Protein AF-A0A661MWN2-F1 (afdb_monomer_lite)

pLDDT: mean 90.28, std 10.92, range [36.12, 98.25]

Structure (mmCIF, N/CA/C/O backbone):
data_AF-A0A661MWN2-F1
#
_entry.id   AF-A0A661MWN2-F1
#
loop_
_atom_site.group_PDB
_atom_site.id
_atom_site.type_symbol
_atom_site.label_atom_id
_atom_site.label_alt_id
_atom_site.label_comp_id
_atom_site.label_asym_id
_atom_site.label_entity_id
_atom_site.label_seq_id
_atom_site.pdbx_PDB_ins_code
_atom_site.Cartn_x
_atom_site.Cartn_y
_atom_site.Cartn_z
_atom_site.occupancy
_atom_site.B_iso_or_equiv
_atom_site.auth_seq_id
_atom_site.auth_comp_id
_atom_site.auth_asym_id
_atom_site.auth_atom_id
_atom_site.pdbx_PDB_model_num
ATOM 1 N N . ASN A 1 1 ? -2.283 1.120 27.530 1.00 36.12 1 ASN A N 1
ATOM 2 C CA . ASN A 1 1 ? -3.449 1.196 26.627 1.00 36.12 1 ASN A CA 1
ATOM 3 C C . ASN A 1 1 ? -3.008 1.005 25.195 1.00 36.12 1 ASN A C 1
ATOM 5 O O . ASN A 1 1 ? -2.382 1.902 24.646 1.00 36.12 1 ASN A O 1
ATOM 9 N N . ALA A 1 2 ? -3.288 -0.163 24.619 1.00 44.78 2 ALA A N 1
ATOM 10 C CA . ALA A 1 2 ? -3.271 -0.328 23.173 1.00 44.78 2 ALA A CA 1
ATOM 11 C C . ALA A 1 2 ? -4.611 0.215 22.663 1.00 44.78 2 ALA A C 1
ATOM 13 O O . ALA A 1 2 ? -5.656 -0.318 23.023 1.00 44.78 2 ALA A O 1
ATOM 14 N N . SER A 1 3 ? -4.595 1.328 21.934 1.00 56.00 3 SER A N 1
ATOM 15 C CA . SER A 1 3 ? -5.771 1.769 21.194 1.00 56.00 3 SER A CA 1
ATOM 16 C C . SER A 1 3 ? -5.938 0.831 19.996 1.00 56.00 3 SER A C 1
ATOM 18 O O . SER A 1 3 ? -4.971 0.563 19.282 1.00 56.00 3 SER A O 1
ATOM 20 N N . HIS A 1 4 ? -7.142 0.293 19.781 1.00 64.69 4 HIS A N 1
ATOM 21 C CA . HIS A 1 4 ? -7.504 -0.449 18.566 1.00 64.69 4 HIS A CA 1
ATOM 22 C C . HIS A 1 4 ? -7.631 0.528 17.382 1.00 64.69 4 HIS A C 1
ATOM 24 O O . HIS A 1 4 ? -8.696 0.714 16.803 1.00 64.69 4 HIS A O 1
ATOM 30 N N . GLU A 1 5 ? -6.551 1.236 17.068 1.00 77.44 5 GLU A N 1
ATOM 31 C CA . GLU A 1 5 ? -6.506 2.247 16.019 1.00 77.44 5 GLU A CA 1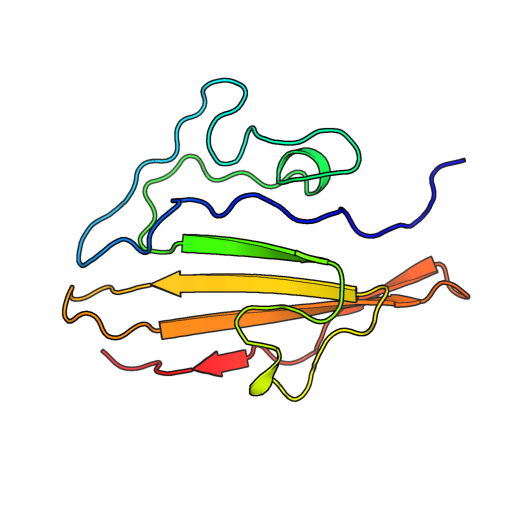
ATOM 32 C C . GLU A 1 5 ? -5.888 1.675 14.747 1.00 77.44 5 GLU A C 1
ATOM 34 O O . GLU A 1 5 ? -4.902 0.940 14.775 1.00 77.44 5 GLU A O 1
ATOM 39 N N . VAL A 1 6 ? -6.461 2.049 13.604 1.00 89.56 6 VAL A N 1
ATOM 40 C CA . VAL A 1 6 ? -5.850 1.779 12.303 1.00 89.56 6 VAL A CA 1
ATOM 41 C C . VAL A 1 6 ? -4.538 2.557 12.181 1.00 89.56 6 VAL A C 1
ATOM 43 O O . VAL A 1 6 ? -4.469 3.735 12.563 1.00 89.56 6 VAL A O 1
ATOM 46 N N . CYS A 1 7 ? -3.523 1.907 11.606 1.00 93.00 7 CYS A N 1
ATOM 47 C CA . CYS A 1 7 ? -2.249 2.539 11.282 1.00 93.00 7 CYS A CA 1
ATOM 48 C C . CYS A 1 7 ? -2.467 3.810 10.463 1.00 93.00 7 CYS A C 1
ATOM 50 O O . CYS A 1 7 ? -3.372 3.869 9.622 1.00 93.00 7 CYS A O 1
ATOM 52 N N . ASP A 1 8 ? -1.618 4.809 10.674 1.00 93.94 8 ASP A N 1
ATOM 53 C CA . ASP A 1 8 ? -1.538 5.967 9.792 1.00 93.94 8 ASP A CA 1
ATOM 54 C C . ASP A 1 8 ? -0.895 5.589 8.445 1.00 93.94 8 ASP A C 1
ATOM 56 O O . ASP A 1 8 ? -0.353 4.497 8.261 1.00 93.94 8 ASP A O 1
ATOM 60 N N . ALA A 1 9 ? -0.999 6.496 7.470 1.00 94.69 9 ALA A N 1
ATOM 61 C CA . ALA A 1 9 ? -0.657 6.229 6.075 1.00 94.69 9 ALA A CA 1
ATOM 62 C C . ALA A 1 9 ? 0.779 5.706 5.872 1.00 94.69 9 ALA A C 1
ATOM 64 O O . ALA A 1 9 ? 1.713 6.077 6.587 1.00 94.69 9 ALA A O 1
ATOM 65 N N . ALA A 1 10 ? 0.957 4.892 4.829 1.00 97.00 10 ALA A N 1
ATOM 66 C CA . ALA A 1 10 ? 2.253 4.376 4.412 1.00 97.00 10 ALA A CA 1
ATOM 67 C C . ALA A 1 10 ? 2.740 5.035 3.122 1.00 97.00 10 ALA A C 1
ATOM 69 O O . ALA A 1 10 ? 1.958 5.358 2.223 1.00 97.00 10 ALA A O 1
ATOM 70 N N . LYS A 1 11 ? 4.061 5.221 3.018 1.00 96.81 11 LYS A N 1
ATOM 71 C CA . LYS A 1 11 ? 4.682 5.693 1.777 1.00 96.81 11 LYS A CA 1
ATOM 72 C C . LYS A 1 11 ? 4.491 4.625 0.693 1.00 96.81 11 LYS A C 1
ATOM 74 O O . LYS A 1 11 ? 4.776 3.467 0.966 1.00 96.81 11 LYS A O 1
ATOM 79 N N . PRO A 1 12 ? 4.039 4.974 -0.517 1.00 97.62 12 PRO A N 1
ATOM 80 C CA . PRO A 1 12 ? 3.840 4.004 -1.590 1.00 97.62 12 PRO A CA 1
ATOM 81 C C . PRO A 1 12 ? 5.096 3.199 -1.938 1.00 97.62 12 PRO A C 1
ATOM 83 O O . PRO A 1 12 ? 6.182 3.774 -2.004 1.00 97.62 12 PRO A O 1
ATOM 86 N N . VAL A 1 13 ? 4.944 1.901 -2.218 1.00 98.12 13 VAL A N 1
ATOM 87 C CA . VAL A 1 13 ? 6.062 1.013 -2.581 1.00 98.12 13 VAL A CA 1
ATOM 88 C C . VAL A 1 13 ? 5.736 0.189 -3.825 1.00 98.12 13 VAL A C 1
ATOM 90 O O . VAL A 1 13 ? 4.806 -0.615 -3.781 1.00 98.12 13 VAL A O 1
ATOM 93 N N . PRO A 1 14 ? 6.520 0.323 -4.908 1.00 98.00 14 PRO A N 1
ATOM 94 C CA . PRO A 1 14 ? 7.462 1.416 -5.172 1.00 98.00 14 PRO A CA 1
ATOM 95 C C . PRO A 1 14 ? 6.790 2.798 -5.231 1.00 98.00 14 PRO A C 1
ATOM 97 O O . PRO A 1 14 ? 5.573 2.935 -5.349 1.00 98.00 14 PRO A O 1
ATOM 100 N N . ASN A 1 15 ? 7.596 3.863 -5.225 1.00 96.88 15 ASN A N 1
ATOM 101 C CA . ASN A 1 15 ? 7.084 5.236 -5.335 1.00 96.88 15 ASN A CA 1
ATOM 102 C C . ASN A 1 15 ? 6.297 5.497 -6.638 1.00 96.88 15 ASN A C 1
ATOM 104 O O . ASN A 1 15 ? 5.393 6.335 -6.649 1.00 96.88 15 ASN A O 1
ATOM 108 N N . LYS A 1 16 ? 6.617 4.782 -7.723 1.00 96.69 16 LYS A N 1
ATOM 109 C CA . LYS A 1 16 ? 5.946 4.850 -9.031 1.00 96.69 16 LYS A CA 1
ATOM 110 C C . LYS A 1 16 ? 5.456 3.461 -9.423 1.00 96.69 16 LYS A C 1
ATOM 112 O O . LYS A 1 16 ? 6.093 2.488 -9.053 1.00 96.69 16 LYS A O 1
ATOM 117 N N . VAL A 1 17 ? 4.358 3.385 -10.172 1.00 97.19 17 VAL A N 1
ATOM 118 C CA . VAL A 1 17 ? 3.871 2.118 -10.741 1.00 97.19 17 VAL A CA 1
ATOM 119 C C . VAL A 1 17 ? 4.945 1.557 -11.687 1.00 97.19 17 VAL A C 1
ATOM 121 O O . VAL A 1 17 ? 5.391 2.311 -12.559 1.00 97.19 17 VAL A O 1
ATOM 124 N N . PRO A 1 18 ? 5.412 0.309 -11.491 1.00 96.81 18 PRO A N 1
ATOM 125 C CA . PRO A 1 18 ? 6.277 -0.369 -12.454 1.00 96.81 18 PRO A CA 1
ATOM 126 C C . PRO A 1 18 ? 5.565 -0.513 -13.800 1.00 96.81 18 PRO A C 1
ATOM 128 O O . PRO A 1 18 ? 4.369 -0.766 -13.806 1.00 96.81 18 PRO A O 1
ATOM 131 N N . LYS A 1 19 ? 6.293 -0.345 -14.908 1.00 96.00 19 LYS A N 1
ATOM 132 C CA . LYS A 1 19 ? 5.739 -0.382 -16.270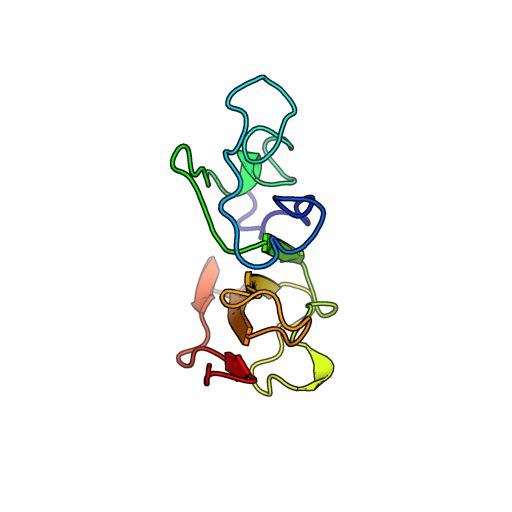 1.00 96.00 19 LYS A CA 1
ATOM 133 C C . LYS A 1 19 ? 6.348 -1.523 -17.070 1.00 96.00 19 LYS A C 1
ATOM 135 O O . LYS A 1 19 ? 7.526 -1.430 -17.415 1.00 96.00 19 LYS A O 1
ATOM 140 N N . GLY A 1 20 ? 5.611 -2.602 -17.298 1.00 95.25 20 GLY A N 1
ATOM 141 C CA . GLY A 1 20 ? 6.108 -3.780 -18.019 1.00 95.25 20 GLY A CA 1
ATOM 142 C C . GLY A 1 20 ? 7.264 -4.515 -17.326 1.00 95.25 20 GLY A C 1
ATOM 143 O O . GLY A 1 20 ? 7.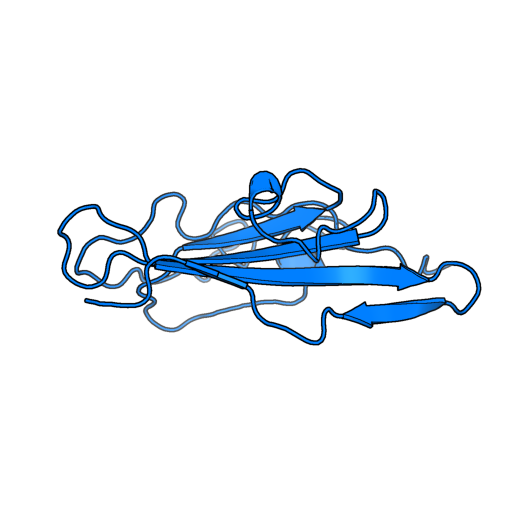894 -5.396 -17.907 1.00 95.25 20 GLY A O 1
ATOM 144 N N . VAL A 1 21 ? 7.605 -4.141 -16.087 1.00 96.50 21 VAL A N 1
ATOM 145 C CA . VAL A 1 21 ? 8.802 -4.619 -15.384 1.00 96.50 21 VAL A CA 1
ATOM 146 C C . VAL A 1 21 ? 8.516 -4.883 -13.917 1.00 96.50 21 VAL A C 1
ATOM 148 O O . VAL A 1 21 ? 7.625 -4.286 -13.316 1.00 96.50 21 VAL A O 1
ATOM 151 N N . LYS A 1 22 ? 9.328 -5.751 -13.315 1.00 97.25 22 LYS A N 1
ATOM 152 C CA . LYS A 1 22 ? 9.281 -5.996 -11.876 1.00 97.25 22 LYS A CA 1
ATOM 153 C C . LYS A 1 22 ? 10.142 -4.986 -11.123 1.00 97.25 22 LYS A C 1
ATOM 155 O O . LYS A 1 22 ? 11.239 -4.636 -11.551 1.00 97.25 22 LYS A O 1
ATOM 160 N N . TYR A 1 23 ? 9.667 -4.582 -9.955 1.00 98.25 23 TYR A N 1
ATOM 161 C CA . TYR A 1 23 ? 10.424 -3.854 -8.949 1.00 98.25 23 TYR A CA 1
ATOM 162 C C . TYR A 1 23 ? 10.867 -4.814 -7.846 1.00 98.25 23 TYR A C 1
ATOM 164 O O . TYR A 1 23 ? 10.051 -5.588 -7.355 1.00 98.25 23 TYR A O 1
ATOM 172 N N . GLN A 1 24 ? 12.136 -4.760 -7.441 1.00 98.12 24 GLN A N 1
ATOM 173 C CA . GLN A 1 24 ? 12.641 -5.498 -6.283 1.00 98.12 24 GLN A CA 1
ATOM 174 C C . GLN A 1 24 ? 12.629 -4.575 -5.055 1.00 98.12 24 GLN A C 1
ATOM 176 O O . GLN A 1 24 ? 13.429 -3.637 -5.016 1.00 98.12 24 GLN A O 1
ATOM 181 N N . PRO A 1 25 ? 11.776 -4.829 -4.047 1.00 98.06 25 PRO A N 1
ATOM 182 C CA . PRO A 1 25 ? 11.815 -4.075 -2.803 1.00 98.06 25 PRO A CA 1
ATOM 183 C C . PRO A 1 25 ? 13.141 -4.277 -2.064 1.00 98.06 25 PRO A C 1
ATOM 185 O O . PRO A 1 25 ? 13.676 -5.389 -1.990 1.00 98.06 25 PRO A O 1
ATOM 188 N N . SER A 1 26 ? 13.656 -3.195 -1.492 1.00 97.38 26 SER A N 1
ATOM 189 C CA . SER A 1 26 ? 14.832 -3.170 -0.633 1.00 97.38 26 SER A CA 1
ATOM 190 C C . SER A 1 26 ? 14.481 -3.611 0.788 1.00 97.38 26 SER A C 1
ATOM 192 O O . SER A 1 26 ? 13.591 -3.054 1.432 1.00 97.38 26 SER A O 1
ATOM 194 N N . SER A 1 27 ? 15.265 -4.542 1.331 1.00 94.81 27 SER A N 1
ATOM 195 C CA . SER A 1 27 ? 15.187 -4.957 2.737 1.00 94.81 27 SER A CA 1
ATOM 196 C C . SER A 1 27 ? 15.935 -4.029 3.703 1.00 94.81 27 SER A C 1
ATOM 198 O O . SER A 1 27 ? 15.876 -4.233 4.912 1.00 94.81 27 SER A O 1
ATOM 200 N N . ALA A 1 28 ? 16.653 -3.020 3.199 1.00 96.25 28 ALA A N 1
ATOM 201 C CA . ALA A 1 28 ? 17.381 -2.082 4.047 1.00 96.25 28 ALA A CA 1
ATOM 202 C C . ALA A 1 28 ? 16.443 -1.274 4.963 1.00 96.25 28 ALA A C 1
ATOM 204 O O . ALA A 1 28 ? 15.317 -0.934 4.591 1.00 96.25 28 ALA A O 1
ATOM 205 N N . ASN A 1 29 ? 16.945 -0.909 6.145 1.00 94.50 29 ASN A N 1
ATOM 206 C CA . ASN A 1 29 ? 16.210 -0.095 7.113 1.00 94.50 29 ASN A CA 1
ATOM 207 C C . ASN A 1 29 ? 15.740 1.228 6.494 1.00 94.50 29 ASN A C 1
ATOM 209 O O . ASN A 1 29 ? 16.480 1.883 5.755 1.00 94.50 29 ASN A O 1
ATOM 213 N N . ASN A 1 30 ? 14.516 1.644 6.833 1.00 95.25 30 ASN A N 1
ATOM 214 C CA . ASN A 1 30 ? 13.882 2.856 6.308 1.00 95.25 30 ASN A CA 1
ATOM 215 C C . ASN A 1 30 ? 13.772 2.890 4.771 1.00 95.25 30 ASN A C 1
ATOM 217 O O . ASN A 1 30 ? 13.732 3.971 4.170 1.00 95.25 30 ASN A O 1
ATOM 221 N N . LYS A 1 31 ? 13.691 1.722 4.125 1.00 97.31 31 LYS A N 1
ATOM 222 C CA . LYS A 1 31 ? 13.382 1.579 2.697 1.00 97.31 31 LYS A CA 1
ATOM 223 C C . LYS A 1 31 ? 12.147 0.718 2.502 1.00 97.31 31 LYS A C 1
ATOM 225 O O . LYS A 1 31 ? 11.940 -0.247 3.228 1.00 97.31 31 LYS A O 1
ATOM 230 N N . ASP A 1 32 ? 11.350 1.085 1.506 1.00 97.81 32 ASP A N 1
ATOM 231 C CA . ASP A 1 32 ? 10.185 0.331 1.057 1.00 97.81 32 ASP A CA 1
ATOM 232 C C . ASP A 1 32 ? 9.281 -0.121 2.210 1.00 97.81 32 ASP A C 1
ATOM 234 O O . ASP A 1 32 ? 8.835 0.705 3.016 1.00 97.81 32 ASP A O 1
ATOM 238 N N . PHE A 1 33 ? 9.026 -1.425 2.307 1.00 98.00 33 PHE A N 1
ATOM 239 C CA . PHE A 1 33 ? 8.181 -2.018 3.339 1.00 98.00 33 PHE A CA 1
ATOM 240 C C . PHE A 1 33 ? 8.800 -1.979 4.749 1.00 98.00 33 PHE A C 1
ATOM 242 O O . PHE A 1 33 ? 8.121 -2.282 5.721 1.00 98.00 33 PHE A O 1
ATOM 249 N N . ASN A 1 34 ? 10.053 -1.536 4.889 1.00 96.81 34 ASN A N 1
ATOM 250 C CA . ASN A 1 34 ? 10.732 -1.313 6.170 1.00 96.81 34 ASN A CA 1
ATOM 251 C C . ASN A 1 34 ? 10.698 0.167 6.596 1.00 96.81 34 ASN A C 1
ATOM 253 O O . ASN A 1 34 ? 11.632 0.658 7.232 1.00 96.81 34 ASN A O 1
ATOM 257 N N . THR A 1 35 ? 9.658 0.909 6.201 1.00 97.12 35 THR A N 1
ATOM 258 C CA . THR A 1 35 ? 9.427 2.301 6.621 1.00 97.12 35 THR A CA 1
ATOM 259 C C . THR A 1 35 ? 8.252 2.417 7.589 1.00 97.12 35 THR A C 1
ATOM 261 O O . THR A 1 35 ? 7.267 1.684 7.484 1.00 97.12 35 THR A O 1
ATOM 264 N N . GLY A 1 36 ? 8.336 3.395 8.493 1.00 96.31 36 GLY A N 1
ATOM 265 C CA . GLY A 1 36 ? 7.310 3.672 9.499 1.00 96.31 36 GLY A CA 1
ATOM 266 C C . GLY A 1 36 ? 7.768 3.322 10.911 1.00 96.31 36 GLY A C 1
ATOM 267 O O . GLY A 1 36 ? 8.958 3.141 11.162 1.00 96.31 36 GLY A O 1
ATOM 268 N N . ASP A 1 37 ? 6.808 3.233 11.821 1.00 95.44 37 ASP A N 1
ATOM 269 C CA . ASP A 1 37 ? 7.001 2.909 13.233 1.00 95.44 37 ASP A CA 1
ATOM 270 C C . ASP A 1 37 ? 5.800 2.110 13.772 1.00 95.44 37 ASP A C 1
ATOM 272 O O . ASP A 1 37 ? 5.059 1.493 13.011 1.00 95.44 37 ASP A O 1
ATOM 276 N N . THR A 1 38 ? 5.594 2.090 15.089 1.00 94.25 38 THR A N 1
ATOM 277 C CA . THR A 1 38 ? 4.489 1.354 15.722 1.00 94.25 38 THR A CA 1
ATOM 278 C C . THR A 1 38 ? 3.101 1.941 15.451 1.00 94.25 38 THR A C 1
ATOM 280 O O . THR A 1 38 ? 2.113 1.301 15.803 1.00 94.25 38 THR A O 1
ATOM 283 N N . LYS A 1 39 ? 3.004 3.132 14.849 1.00 93.62 39 LYS A N 1
ATOM 284 C CA . LYS A 1 39 ? 1.740 3.832 14.560 1.00 93.62 39 LYS A CA 1
ATOM 285 C C . LYS A 1 39 ? 1.566 4.191 13.087 1.00 93.62 39 LYS A C 1
ATOM 287 O O . LYS A 1 39 ? 0.439 4.371 12.632 1.00 93.62 39 LYS A O 1
ATOM 292 N N . THR A 1 40 ? 2.657 4.306 12.337 1.00 95.12 40 THR A N 1
ATOM 293 C CA . THR A 1 40 ? 2.661 4.799 10.958 1.00 95.12 40 THR A CA 1
ATOM 294 C C . THR A 1 40 ? 3.336 3.813 10.011 1.00 95.12 40 THR A C 1
ATOM 296 O O . THR A 1 40 ? 4.256 3.083 10.381 1.00 95.12 40 THR A O 1
ATOM 299 N N . GLY A 1 41 ? 2.917 3.825 8.747 1.00 95.88 41 GLY A N 1
ATOM 300 C CA . GLY A 1 41 ? 3.639 3.139 7.683 1.00 95.88 41 GLY A CA 1
ATOM 301 C C . GLY A 1 41 ? 3.526 1.616 7.671 1.00 95.88 41 GLY A C 1
ATOM 302 O O . GLY A 1 41 ? 2.693 1.010 8.342 1.00 95.88 41 GLY A O 1
ATOM 303 N N . TRP A 1 42 ? 4.378 0.996 6.854 1.00 97.38 42 TRP A N 1
ATOM 304 C CA . TRP A 1 42 ? 4.388 -0.453 6.639 1.00 97.38 42 TRP A CA 1
ATOM 305 C C . TRP A 1 42 ? 4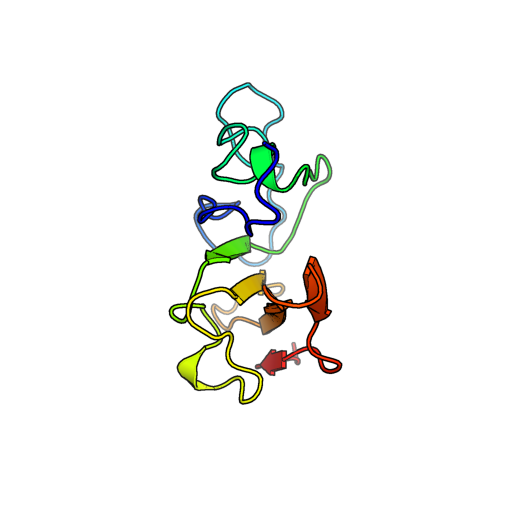.817 -1.228 7.884 1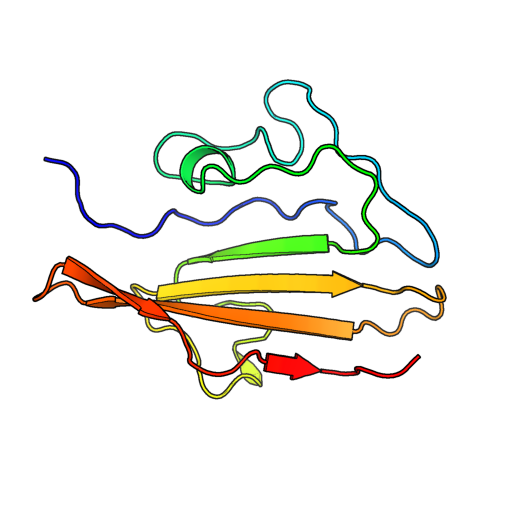.00 97.38 42 TRP A C 1
ATOM 307 O O . TRP A 1 42 ? 4.303 -2.320 8.123 1.00 97.38 42 TRP A O 1
ATOM 317 N N . ALA A 1 43 ? 5.682 -0.634 8.712 1.00 95.94 43 ALA A N 1
ATOM 318 C CA . ALA A 1 43 ? 6.071 -1.197 10.001 1.00 95.94 43 ALA A CA 1
ATOM 319 C C . ALA A 1 43 ? 4.861 -1.388 10.934 1.00 95.94 43 ALA A C 1
ATOM 321 O O . ALA A 1 43 ? 4.696 -2.470 11.499 1.00 95.94 43 ALA A O 1
ATOM 322 N N . CYS A 1 44 ? 3.969 -0.395 11.032 1.00 95.88 44 CYS A N 1
ATOM 323 C CA . CYS A 1 44 ? 2.738 -0.509 11.818 1.00 95.88 44 CYS A CA 1
ATOM 324 C C . CYS A 1 44 ? 1.826 -1.615 11.275 1.00 95.88 44 CYS A C 1
ATOM 326 O O . CYS A 1 44 ? 1.287 -2.419 12.037 1.00 95.88 44 CYS A O 1
ATOM 328 N N . LEU A 1 45 ? 1.705 -1.696 9.945 1.00 95.00 45 LEU A N 1
ATOM 329 C CA . LEU A 1 45 ? 0.901 -2.712 9.259 1.00 95.00 45 LEU A CA 1
ATOM 330 C C . LEU A 1 45 ? 1.482 -4.124 9.368 1.00 95.00 45 LEU A C 1
ATOM 332 O O . LEU A 1 45 ? 0.793 -5.083 9.028 1.00 95.00 45 LEU A O 1
ATOM 336 N N . LYS A 1 46 ? 2.742 -4.256 9.805 1.00 94.94 46 LYS A N 1
ATOM 337 C CA . LYS A 1 46 ? 3.496 -5.518 9.818 1.00 94.94 46 LYS A CA 1
ATOM 338 C C . LYS A 1 46 ? 3.484 -6.209 8.451 1.00 94.94 46 LYS A C 1
ATOM 340 O O . LYS A 1 46 ? 3.438 -7.434 8.362 1.00 94.94 46 LYS A O 1
ATOM 345 N N . PHE A 1 47 ? 3.506 -5.411 7.387 1.00 95.88 47 PHE A N 1
ATOM 346 C CA . PHE A 1 47 ? 3.435 -5.887 6.014 1.00 95.88 47 PHE A CA 1
ATOM 347 C C . PHE A 1 47 ? 4.803 -5.794 5.352 1.00 95.88 47 PHE A C 1
ATOM 349 O O . PHE A 1 47 ? 5.454 -4.752 5.409 1.00 95.88 47 PHE A O 1
ATOM 356 N N . SER A 1 48 ? 5.220 -6.864 4.682 1.00 94.50 48 SER A N 1
ATOM 357 C CA . SER A 1 48 ? 6.436 -6.871 3.881 1.00 94.50 48 SER A CA 1
ATOM 358 C C . SER A 1 48 ? 6.303 -7.785 2.669 1.00 94.50 48 SER A C 1
ATOM 360 O O . SER A 1 48 ? 5.630 -8.813 2.705 1.00 94.50 48 SER A O 1
ATOM 362 N N . ILE A 1 49 ? 6.966 -7.394 1.581 1.00 96.50 49 ILE A N 1
ATOM 363 C CA . ILE A 1 49 ? 7.197 -8.232 0.406 1.00 96.50 49 ILE A CA 1
ATOM 364 C C . ILE A 1 49 ? 8.683 -8.126 0.074 1.00 96.50 49 ILE A C 1
ATOM 366 O O . ILE A 1 49 ? 9.211 -7.026 -0.075 1.00 96.50 49 ILE A O 1
ATOM 370 N N . ASN A 1 50 ? 9.359 -9.265 -0.043 1.00 94.69 50 ASN A N 1
ATOM 371 C CA . ASN A 1 50 ? 10.778 -9.350 -0.403 1.00 94.69 50 ASN A CA 1
ATOM 372 C C . ASN A 1 50 ? 11.011 -9.956 -1.798 1.00 94.69 50 ASN A C 1
ATOM 374 O O . ASN A 1 50 ? 12.156 -10.077 -2.229 1.00 94.69 50 ASN A O 1
ATOM 378 N N . GLN A 1 51 ? 9.942 -10.319 -2.507 1.00 96.88 51 GLN A N 1
ATOM 379 C CA . GLN A 1 51 ? 9.989 -10.822 -3.876 1.00 96.88 51 GLN A CA 1
ATOM 380 C C . GLN A 1 51 ? 9.768 -9.687 -4.895 1.00 96.88 51 GLN A C 1
ATOM 382 O O . GLN A 1 51 ? 9.157 -8.673 -4.551 1.00 96.88 51 GLN A O 1
ATOM 387 N N . PRO A 1 52 ? 10.226 -9.846 -6.151 1.00 97.94 52 PRO A N 1
ATOM 388 C CA . PRO A 1 52 ? 9.918 -8.917 -7.234 1.00 97.94 52 PRO A CA 1
ATOM 389 C C . PRO A 1 52 ? 8.404 -8.729 -7.465 1.00 97.94 52 PRO A C 1
ATOM 391 O O . PRO A 1 52 ? 7.674 -9.711 -7.589 1.00 97.94 52 PRO A O 1
ATOM 394 N N . ILE A 1 53 ? 7.944 -7.482 -7.600 1.00 98.12 53 ILE A N 1
ATOM 395 C CA . ILE A 1 53 ? 6.524 -7.099 -7.737 1.00 98.12 53 ILE A CA 1
ATOM 396 C C . ILE A 1 53 ? 6.255 -6.261 -8.994 1.00 98.12 53 ILE A C 1
ATOM 398 O O . ILE A 1 53 ? 7.075 -5.430 -9.369 1.00 98.12 53 ILE A O 1
ATOM 402 N N . TYR A 1 54 ? 5.084 -6.433 -9.615 1.00 97.38 54 TYR A N 1
ATOM 403 C CA . TYR A 1 54 ? 4.599 -5.583 -10.723 1.00 97.38 54 TYR A CA 1
ATOM 404 C C . TYR A 1 54 ? 3.749 -4.396 -10.262 1.00 97.38 54 TYR A C 1
ATOM 406 O O . TYR A 1 54 ? 3.458 -3.490 -11.035 1.00 97.38 54 TYR A O 1
ATOM 414 N N . TYR A 1 55 ? 3.344 -4.396 -8.994 1.00 97.75 55 TYR A N 1
ATOM 415 C CA . TYR A 1 55 ? 2.384 -3.442 -8.468 1.00 97.75 55 TYR A CA 1
ATOM 416 C C . TYR A 1 55 ? 3.049 -2.446 -7.527 1.00 97.75 55 TYR A C 1
ATOM 418 O O . TYR A 1 55 ? 3.941 -2.785 -6.754 1.00 97.75 55 TYR A O 1
ATOM 426 N N . ARG A 1 56 ? 2.549 -1.214 -7.555 1.00 98.00 56 ARG A N 1
ATOM 427 C CA . ARG A 1 56 ? 2.719 -0.222 -6.497 1.00 98.00 56 ARG A CA 1
ATOM 428 C C . ARG A 1 56 ? 1.634 -0.405 -5.453 1.00 98.00 56 ARG A C 1
ATOM 430 O O . ARG A 1 56 ? 0.457 -0.241 -5.760 1.00 98.00 56 ARG A O 1
ATOM 437 N N . TYR A 1 57 ? 2.048 -0.654 -4.222 1.00 98.19 57 TYR A N 1
ATOM 438 C CA . TYR A 1 57 ? 1.184 -0.772 -3.060 1.00 98.19 57 TYR A CA 1
ATOM 439 C C . TYR A 1 57 ? 1.060 0.569 -2.343 1.00 98.19 57 TYR A C 1
ATOM 441 O O . TYR A 1 57 ? 2.038 1.302 -2.168 1.00 98.19 57 TYR A O 1
ATOM 449 N N . THR A 1 58 ? -0.151 0.884 -1.903 1.00 97.50 58 THR A N 1
ATOM 450 C CA . THR A 1 58 ? -0.457 2.073 -1.108 1.00 97.50 58 THR A CA 1
ATOM 451 C C . THR A 1 58 ? -1.381 1.713 0.036 1.00 97.50 58 THR A C 1
ATOM 453 O O . THR A 1 58 ? -2.295 0.911 -0.139 1.00 97.50 58 THR A O 1
ATOM 456 N N . TYR A 1 59 ? -1.187 2.367 1.173 1.00 97.00 59 TYR A N 1
ATOM 457 C CA . TYR A 1 59 ? -2.107 2.304 2.294 1.00 97.00 59 TYR A CA 1
ATOM 458 C C . TYR A 1 59 ? -2.340 3.717 2.821 1.00 97.00 59 TYR A C 1
ATOM 460 O O . TYR A 1 59 ? -1.384 4.440 3.122 1.00 97.00 59 TYR A O 1
ATOM 468 N N . VAL A 1 60 ? -3.602 4.114 2.936 1.00 95.31 60 VAL A N 1
ATOM 469 C CA . VAL A 1 60 ? -3.981 5.398 3.527 1.00 95.31 60 VAL A CA 1
ATOM 470 C C . VAL A 1 60 ? -5.065 5.207 4.570 1.00 95.31 60 VAL A C 1
ATOM 472 O O . VAL A 1 60 ? -5.984 4.414 4.392 1.00 95.31 60 VAL A O 1
ATOM 475 N N . LYS A 1 61 ? -4.980 5.992 5.639 1.00 93.38 61 LYS A N 1
ATOM 476 C CA . LYS A 1 61 ? -6.041 6.129 6.631 1.00 93.38 61 LYS A CA 1
ATOM 477 C C . LYS A 1 61 ? -7.055 7.182 6.191 1.00 93.38 61 LYS A C 1
ATOM 479 O O . LYS A 1 61 ? -6.711 8.182 5.556 1.00 93.38 61 LYS A O 1
ATOM 484 N N . GLY A 1 62 ? -8.305 6.976 6.573 1.00 89.69 62 GLY A N 1
ATOM 485 C CA . GLY A 1 62 ? -9.414 7.868 6.291 1.00 89.69 62 GLY A CA 1
ATOM 486 C C . GLY A 1 62 ? -9.883 7.785 4.841 1.00 89.69 62 GLY A C 1
ATOM 487 O O . GLY A 1 62 ? -9.842 6.743 4.199 1.00 89.69 62 GLY A O 1
ATOM 488 N N . THR A 1 63 ? -10.353 8.913 4.312 1.00 84.75 63 THR A N 1
ATOM 489 C CA . THR A 1 63 ? -11.262 8.956 3.154 1.00 84.75 63 THR A CA 1
ATOM 490 C C . THR A 1 63 ? -10.601 9.293 1.812 1.00 84.75 63 THR A C 1
ATOM 492 O O . THR A 1 63 ? -11.307 9.501 0.821 1.00 84.75 63 THR A O 1
ATOM 495 N N . LYS A 1 64 ? -9.265 9.400 1.767 1.00 85.50 64 LYS A N 1
ATOM 496 C CA . LYS A 1 64 ? -8.491 9.930 0.623 1.00 85.50 64 LYS A CA 1
ATOM 497 C C . LYS A 1 64 ? -7.682 8.858 -0.128 1.00 85.50 64 LYS A C 1
ATOM 499 O O . LYS A 1 64 ? -6.585 9.134 -0.602 1.00 85.50 64 LYS A O 1
ATOM 504 N N . GLY A 1 65 ? -8.226 7.647 -0.212 1.00 84.94 65 GLY A N 1
ATOM 505 C CA . GLY A 1 65 ? -7.680 6.549 -1.014 1.00 84.94 65 GLY A CA 1
ATOM 506 C C . GLY A 1 65 ? -7.603 6.842 -2.512 1.00 84.94 65 GLY A C 1
ATOM 507 O O . GLY A 1 65 ? -8.280 7.740 -3.018 1.00 84.94 65 GLY A O 1
ATOM 508 N N . LEU A 1 66 ? -6.783 6.062 -3.215 1.00 89.12 66 LEU A N 1
ATOM 509 C CA . LEU A 1 66 ? -6.680 6.052 -4.673 1.00 89.12 66 LEU A CA 1
ATOM 510 C C . LEU A 1 66 ? -8.034 5.763 -5.329 1.00 89.12 66 LEU A C 1
ATOM 512 O O . LEU A 1 66 ? -8.421 6.459 -6.267 1.00 89.12 66 LEU A O 1
ATOM 516 N N . ALA A 1 67 ? -8.767 4.774 -4.815 1.00 88.44 67 ALA A N 1
ATOM 517 C CA . ALA A 1 67 ? -10.061 4.371 -5.356 1.00 88.44 67 ALA A CA 1
ATOM 518 C C . ALA A 1 67 ? -11.238 5.115 -4.704 1.00 88.44 67 ALA A C 1
ATOM 520 O O . ALA A 1 67 ? -12.365 5.013 -5.182 1.00 88.44 67 ALA A O 1
ATOM 521 N N . ALA A 1 68 ? -11.006 5.923 -3.667 1.00 81.19 68 ALA A N 1
ATOM 522 C CA . ALA A 1 68 ? -12.046 6.485 -2.801 1.00 81.19 68 ALA A CA 1
ATOM 523 C C . ALA A 1 68 ? -13.108 7.372 -3.487 1.00 81.19 68 ALA A C 1
ATOM 525 O O . ALA A 1 68 ? -14.127 7.686 -2.869 1.00 81.19 68 ALA A O 1
ATOM 526 N N . LYS A 1 69 ? -12.889 7.819 -4.732 1.00 82.69 69 LYS A N 1
ATOM 527 C CA . LYS A 1 69 ? -13.910 8.530 -5.528 1.00 82.69 69 LYS A CA 1
ATOM 528 C C . LYS A 1 69 ? -14.864 7.590 -6.271 1.00 82.69 69 LYS A C 1
ATOM 530 O O . LYS A 1 69 ? -15.997 7.980 -6.525 1.00 82.69 69 LYS A O 1
ATOM 535 N N . LYS A 1 70 ? -14.398 6.398 -6.645 1.00 86.38 70 LYS A N 1
ATOM 536 C CA . LYS A 1 70 ? -15.114 5.444 -7.506 1.00 86.38 70 LYS A CA 1
ATOM 537 C C . LYS A 1 70 ? -15.573 4.199 -6.743 1.00 86.38 70 LYS A C 1
ATOM 539 O O . LYS A 1 70 ? -16.628 3.646 -7.041 1.00 86.38 70 LYS A O 1
ATOM 544 N N . ASN A 1 71 ? -14.822 3.795 -5.721 1.00 86.06 71 ASN A N 1
ATOM 545 C CA . ASN A 1 71 ? -15.184 2.712 -4.824 1.00 86.06 71 ASN A CA 1
ATOM 546 C C . ASN A 1 71 ? -16.333 3.147 -3.901 1.00 86.06 71 ASN A C 1
ATOM 548 O O . ASN A 1 71 ? -16.154 3.985 -3.015 1.00 86.06 71 ASN A O 1
ATOM 552 N N . LYS A 1 72 ? -17.516 2.552 -4.099 1.00 82.94 72 LYS A N 1
ATOM 553 C CA . LYS A 1 72 ? -18.710 2.812 -3.279 1.00 82.94 72 LYS A CA 1
ATOM 554 C C . LYS A 1 72 ? -18.553 2.326 -1.835 1.00 82.94 72 LYS A C 1
ATOM 556 O O . LYS A 1 72 ? -19.168 2.907 -0.945 1.00 82.94 72 LYS A O 1
ATOM 561 N N . ALA A 1 73 ? -17.694 1.338 -1.583 1.00 82.75 73 ALA A N 1
ATOM 562 C CA . ALA A 1 73 ? -17.311 0.903 -0.240 1.00 82.75 73 ALA A CA 1
ATOM 563 C C . ALA A 1 73 ? -16.255 1.848 0.366 1.00 82.75 73 ALA A C 1
ATOM 565 O O . ALA A 1 73 ? -15.214 1.418 0.856 1.00 82.75 73 ALA A O 1
ATOM 566 N N . LYS A 1 74 ? -16.480 3.163 0.289 1.00 73.69 74 LYS A N 1
ATOM 567 C CA . LYS A 1 74 ? -15.512 4.171 0.728 1.00 73.69 74 LYS A CA 1
ATOM 568 C C . LYS A 1 74 ? -15.287 4.084 2.248 1.00 73.69 74 LYS A C 1
ATOM 570 O O . LYS A 1 74 ? -16.267 4.037 2.994 1.00 73.69 74 LYS A O 1
ATOM 575 N N . PRO A 1 75 ? -14.033 4.126 2.733 1.00 81.62 75 PRO A N 1
ATOM 576 C CA . PRO A 1 75 ? -13.761 4.133 4.165 1.00 81.62 75 PRO A CA 1
ATOM 577 C C . PRO A 1 75 ? -14.290 5.413 4.819 1.00 81.62 75 PRO A C 1
ATOM 579 O O . PRO A 1 75 ? -14.331 6.481 4.200 1.00 81.62 75 PRO A O 1
ATOM 582 N N . ASN A 1 76 ? -14.682 5.310 6.089 1.00 82.25 76 ASN A N 1
ATOM 583 C CA . ASN A 1 76 ? -15.004 6.465 6.926 1.00 82.25 76 ASN A CA 1
ATOM 584 C C . ASN A 1 76 ? -13.710 7.131 7.455 1.00 82.25 76 ASN A C 1
ATOM 586 O O . ASN A 1 76 ? -12.599 6.751 7.082 1.00 82.25 76 ASN A O 1
ATOM 590 N N . LYS A 1 77 ? -13.831 8.149 8.318 1.00 85.12 77 LYS A N 1
ATOM 591 C CA . LYS A 1 77 ? -12.664 8.861 8.883 1.00 85.12 77 LYS A CA 1
ATOM 592 C C . LYS A 1 77 ? -11.745 7.973 9.742 1.00 85.12 77 LYS A C 1
ATOM 594 O O . LYS A 1 77 ? -10.560 8.267 9.835 1.00 85.12 77 LYS A O 1
ATOM 599 N N . ASP A 1 78 ? -12.290 6.901 10.312 1.00 85.56 78 ASP A N 1
ATOM 600 C CA . ASP A 1 78 ? -11.592 5.928 11.162 1.00 85.56 78 ASP A CA 1
ATOM 601 C C . ASP A 1 78 ? -11.239 4.650 10.375 1.00 85.56 78 ASP A C 1
ATOM 603 O O . ASP A 1 78 ? -10.891 3.614 10.944 1.00 85.56 78 ASP A O 1
ATOM 607 N N . GLY A 1 79 ? -11.377 4.709 9.048 1.00 91.38 79 GLY A N 1
ATOM 608 C CA . GLY A 1 79 ? -11.118 3.612 8.138 1.00 91.38 79 GLY A CA 1
ATOM 609 C C . GLY A 1 79 ? -9.784 3.715 7.428 1.00 91.38 79 GLY A C 1
ATOM 610 O O . GLY A 1 79 ? -8.947 4.562 7.733 1.00 91.38 79 GLY A O 1
ATOM 611 N N . PHE A 1 80 ? -9.595 2.840 6.454 1.00 94.12 80 PHE A N 1
ATOM 612 C CA . PHE A 1 80 ? -8.436 2.834 5.582 1.00 94.12 80 PHE A CA 1
ATOM 613 C C . PHE A 1 80 ? -8.794 2.329 4.186 1.00 94.12 80 PHE A C 1
ATOM 615 O O . PHE A 1 80 ? -9.805 1.652 3.982 1.00 94.12 80 PHE A O 1
ATOM 622 N N . GLU A 1 81 ? -7.918 2.629 3.235 1.00 95.69 81 GLU A N 1
ATOM 623 C CA . GLU A 1 81 ? -7.859 1.972 1.935 1.00 95.69 81 GLU A CA 1
ATOM 624 C C . GLU A 1 81 ? -6.458 1.388 1.744 1.00 95.69 81 GLU A C 1
ATOM 626 O O . GLU A 1 81 ? -5.457 2.104 1.849 1.00 95.69 81 GLU A O 1
ATOM 631 N N . ALA A 1 82 ? -6.402 0.091 1.454 1.00 96.06 82 ALA A N 1
ATOM 632 C CA . ALA A 1 82 ? -5.231 -0.584 0.922 1.00 96.06 82 ALA A CA 1
ATOM 633 C C . ALA A 1 82 ? -5.455 -0.799 -0.576 1.00 96.06 82 ALA A C 1
ATOM 635 O O . ALA A 1 82 ? -6.513 -1.280 -0.981 1.00 96.06 82 ALA A O 1
ATOM 636 N N . ALA A 1 83 ? -4.480 -0.439 -1.400 1.00 96.62 83 ALA A N 1
ATOM 637 C CA . ALA A 1 83 ? -4.615 -0.523 -2.846 1.00 96.62 83 ALA A CA 1
ATOM 638 C C . ALA A 1 83 ? -3.317 -0.949 -3.531 1.00 96.62 83 ALA A C 1
ATOM 640 O O . ALA A 1 83 ? -2.220 -0.725 -3.012 1.00 96.62 83 ALA A O 1
ATOM 641 N N . ALA A 1 84 ? -3.467 -1.542 -4.710 1.00 97.31 84 ALA A N 1
ATOM 642 C CA . ALA A 1 84 ? -2.394 -1.936 -5.606 1.00 97.31 84 ALA A CA 1
ATOM 643 C C . ALA A 1 84 ? -2.672 -1.385 -7.010 1.00 97.31 84 ALA A C 1
ATOM 645 O O . ALA A 1 84 ? -3.799 -1.458 -7.498 1.00 97.31 84 ALA A O 1
ATOM 646 N N . GLN A 1 85 ? -1.648 -0.826 -7.656 1.00 97.00 85 GLN A N 1
ATOM 647 C CA . GLN A 1 85 ? -1.717 -0.349 -9.039 1.00 97.00 85 GLN A CA 1
ATOM 648 C C . GLN A 1 85 ? -0.604 -0.970 -9.870 1.00 97.00 85 GLN A C 1
ATOM 650 O O . GLN A 1 85 ? 0.553 -0.893 -9.457 1.00 97.00 85 GLN A O 1
ATOM 655 N N . GLY A 1 86 ? -0.941 -1.552 -11.015 1.00 96.12 86 GLY A N 1
ATOM 656 C CA . GLY A 1 86 ? 0.006 -2.191 -11.932 1.00 96.12 86 GLY A CA 1
ATOM 657 C C . GLY A 1 86 ? -0.189 -1.693 -13.359 1.00 96.12 86 GLY A C 1
ATOM 658 O O . GLY A 1 86 ? -1.277 -1.240 -13.693 1.00 96.12 86 GLY A O 1
ATOM 659 N N . ASP A 1 87 ? 0.879 -1.754 -14.144 1.00 96.00 87 ASP A N 1
ATOM 660 C CA . ASP A 1 87 ? 0.951 -1.453 -15.580 1.00 96.00 87 ASP A CA 1
ATOM 661 C C . ASP A 1 87 ? 1.816 -2.586 -16.165 1.00 96.00 87 ASP A C 1
ATOM 663 O O . ASP A 1 87 ? 3.049 -2.520 -16.153 1.00 96.00 87 ASP A O 1
ATOM 667 N N . LEU A 1 88 ? 1.178 -3.738 -16.411 1.00 92.69 88 LEU A N 1
ATOM 668 C CA . LEU A 1 88 ? 1.859 -5.031 -16.589 1.00 92.69 88 LEU A CA 1
ATOM 669 C C . LEU A 1 88 ? 2.443 -5.203 -17.992 1.00 92.69 88 LEU A C 1
ATOM 671 O O . LEU A 1 88 ? 3.452 -5.895 -18.134 1.00 92.69 88 LEU A O 1
ATOM 675 N N . ASP A 1 89 ? 1.842 -4.566 -18.987 1.00 91.88 89 ASP A N 1
ATOM 676 C CA . ASP A 1 89 ? 2.261 -4.543 -20.388 1.00 91.88 89 ASP A CA 1
ATOM 677 C C . ASP A 1 89 ? 3.091 -3.290 -20.735 1.00 91.88 89 ASP A C 1
ATOM 679 O O . ASP A 1 89 ? 3.847 -3.294 -21.709 1.00 91.88 89 ASP A O 1
ATOM 683 N N . GLY A 1 90 ? 3.056 -2.255 -19.890 1.00 93.56 90 GLY A N 1
ATOM 684 C CA . GLY A 1 90 ? 3.859 -1.044 -20.038 1.00 93.56 90 GLY A CA 1
ATOM 685 C C . GLY A 1 90 ? 3.206 0.044 -20.895 1.00 93.56 90 GLY A C 1
ATOM 686 O O . GLY A 1 90 ? 3.906 0.993 -21.273 1.00 93.56 90 GLY A O 1
ATOM 687 N N . ASP A 1 91 ? 1.913 -0.066 -21.205 1.00 93.19 91 ASP A N 1
ATOM 688 C CA . ASP A 1 91 ? 1.177 0.857 -22.080 1.00 93.19 91 ASP A CA 1
ATOM 689 C C . ASP A 1 91 ? 0.856 2.212 -21.405 1.00 93.19 91 ASP A C 1
ATOM 691 O O . ASP A 1 91 ? 0.582 3.217 -22.071 1.00 93.19 91 ASP A O 1
ATOM 695 N N . GLY A 1 92 ? 0.983 2.288 -20.076 1.00 91.94 92 GLY A N 1
ATOM 696 C CA . GLY A 1 92 ? 0.672 3.472 -19.276 1.00 91.94 92 GLY A CA 1
ATOM 697 C C . GLY A 1 92 ? -0.737 3.490 -18.676 1.00 91.94 92 GLY A C 1
ATOM 698 O O . GLY A 1 92 ? -0.997 4.345 -17.812 1.00 91.94 92 GLY A O 1
ATOM 699 N N . THR A 1 93 ? -1.606 2.568 -19.077 1.00 92.75 93 THR A N 1
ATOM 700 C CA . THR A 1 93 ? -2.883 2.247 -18.440 1.00 92.75 93 THR A CA 1
ATOM 701 C C . THR A 1 93 ? -2.612 1.460 -17.162 1.00 92.75 93 THR A C 1
ATOM 703 O O . THR A 1 93 ? -1.607 0.774 -17.009 1.00 92.75 93 THR A O 1
ATOM 706 N N . ARG A 1 94 ? -3.453 1.651 -16.140 1.00 93.50 94 ARG A N 1
ATOM 707 C CA . ARG A 1 94 ? -3.215 1.050 -14.823 1.00 93.50 94 ARG A CA 1
ATOM 708 C C . ARG A 1 94 ? -4.419 0.289 -14.327 1.00 93.50 94 ARG A C 1
ATOM 710 O O . ARG A 1 94 ? -5.428 0.915 -13.992 1.00 93.50 94 ARG A O 1
ATOM 717 N N . SER A 1 95 ? -4.253 -1.009 -14.119 1.00 94.25 95 SER A N 1
ATOM 718 C CA . SER A 1 95 ? -5.186 -1.776 -13.304 1.00 94.25 95 SER A CA 1
ATOM 719 C C . SER A 1 95 ? -5.073 -1.323 -11.853 1.00 94.25 95 SER A C 1
ATOM 721 O O . SER A 1 95 ? -3.971 -1.180 -11.310 1.00 94.25 95 SER A O 1
ATOM 723 N N . THR A 1 96 ? -6.214 -1.071 -11.217 1.00 95.19 96 THR A N 1
ATOM 724 C CA . THR A 1 96 ? -6.277 -0.651 -9.814 1.00 95.19 96 THR A CA 1
ATOM 725 C C . THR A 1 96 ? -7.149 -1.602 -9.013 1.00 95.19 96 THR A C 1
ATOM 727 O O . THR A 1 96 ? -8.326 -1.789 -9.310 1.00 95.19 96 THR A O 1
ATOM 730 N N . PHE A 1 97 ? -6.570 -2.122 -7.938 1.00 95.44 97 PHE A N 1
ATOM 731 C CA . PHE A 1 97 ? -7.229 -2.949 -6.940 1.00 95.44 97 PHE A CA 1
ATOM 732 C C . PHE A 1 97 ? -7.294 -2.184 -5.631 1.00 95.44 97 PHE A C 1
ATOM 734 O O . PHE A 1 97 ? -6.281 -1.622 -5.213 1.00 95.44 97 PHE A O 1
ATOM 741 N N . ALA A 1 98 ? -8.443 -2.170 -4.962 1.00 95.62 98 ALA A N 1
ATOM 742 C CA . ALA A 1 98 ? -8.560 -1.541 -3.652 1.00 95.62 98 ALA A CA 1
ATOM 743 C C . ALA A 1 98 ? -9.503 -2.300 -2.717 1.00 95.62 98 ALA A C 1
ATOM 745 O O . ALA A 1 98 ? -10.621 -2.660 -3.084 1.00 95.62 98 ALA A O 1
ATOM 746 N N . LEU A 1 99 ? -9.059 -2.479 -1.475 1.00 95.00 99 LEU A N 1
ATOM 747 C CA . LEU A 1 99 ? -9.853 -2.990 -0.367 1.00 95.00 99 LEU A CA 1
ATOM 748 C C . LEU A 1 99 ? -9.907 -1.933 0.733 1.00 95.00 99 LEU A C 1
ATOM 750 O O . LEU A 1 99 ? -8.917 -1.267 1.040 1.00 95.00 99 LEU A O 1
ATOM 754 N N . THR A 1 100 ? -11.075 -1.785 1.339 1.00 94.81 100 THR A N 1
ATOM 755 C CA . THR A 1 100 ? -11.324 -0.790 2.377 1.00 94.81 100 THR A CA 1
ATOM 756 C C . THR A 1 100 ? -11.760 -1.467 3.663 1.00 94.81 100 THR A C 1
ATOM 758 O O . THR A 1 100 ? -12.303 -2.575 3.659 1.00 94.81 100 THR A O 1
ATOM 761 N N . GLY A 1 101 ? -11.516 -0.797 4.780 1.00 92.12 101 GLY A N 1
ATOM 762 C CA . GLY A 1 101 ? -11.947 -1.267 6.086 1.00 92.12 101 GLY A CA 1
ATOM 763 C C . GLY A 1 101 ? -12.114 -0.128 7.076 1.00 92.12 101 GLY A C 1
ATOM 764 O O . GLY A 1 101 ? -11.721 1.008 6.814 1.00 92.12 101 GLY A O 1
ATOM 765 N N . SER A 1 102 ? -12.717 -0.431 8.218 1.00 89.81 102 SER A N 1
ATOM 766 C CA . SER A 1 102 ? -12.862 0.493 9.341 1.00 89.81 102 SER A CA 1
ATOM 767 C C . SER A 1 102 ? -12.944 -0.250 10.659 1.00 89.81 102 SER A C 1
ATOM 769 O O . SER A 1 102 ? -13.497 -1.349 10.712 1.00 89.81 102 SER A O 1
ATOM 771 N N . VAL A 1 103 ? -12.451 0.369 11.725 1.00 87.50 103 VAL A N 1
ATOM 772 C CA . VAL A 1 103 ? -12.667 -0.136 13.081 1.00 87.50 103 VAL A CA 1
ATOM 773 C C . VAL A 1 103 ? -14.018 0.360 13.585 1.00 87.50 103 VAL A C 1
ATOM 775 O O . VAL A 1 103 ? -14.319 1.552 13.516 1.00 87.50 103 VAL A O 1
ATOM 778 N N . ASP A 1 104 ? -14.839 -0.558 14.093 1.00 84.19 104 ASP A N 1
ATOM 779 C CA . ASP A 1 104 ? -15.965 -0.187 14.944 1.00 84.19 104 ASP A CA 1
ATOM 780 C C . ASP A 1 104 ? -15.424 0.080 16.349 1.00 84.19 104 ASP A C 1
ATOM 782 O O . ASP A 1 104 ? -15.003 -0.836 17.051 1.00 84.19 104 ASP 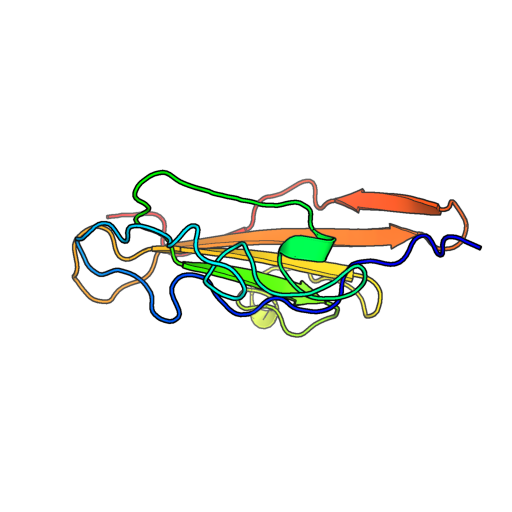A O 1
ATOM 786 N N . THR A 1 105 ? -15.408 1.348 16.752 1.00 78.06 105 THR A N 1
ATOM 787 C CA . THR A 1 105 ? -14.846 1.775 18.039 1.00 78.06 105 THR A CA 1
ATOM 788 C C . THR A 1 105 ? -15.699 1.380 19.242 1.00 78.06 105 THR A C 1
ATOM 790 O O . THR A 1 105 ? -15.222 1.472 20.368 1.00 78.06 105 THR A O 1
ATOM 793 N N . LYS A 1 106 ? -16.946 0.937 19.036 1.00 83.25 106 LYS A N 1
ATOM 794 C CA . LYS A 1 106 ? -17.810 0.443 20.117 1.00 83.25 106 LYS A CA 1
ATOM 795 C C . LYS A 1 106 ? -17.549 -1.026 20.410 1.00 83.25 106 LYS A C 1
ATOM 797 O O . LYS A 1 106 ? -17.602 -1.428 21.565 1.00 83.25 106 LYS A O 1
ATOM 802 N N . THR A 1 107 ? -17.317 -1.818 19.366 1.00 86.38 107 THR A N 1
ATOM 803 C CA . THR A 1 107 ? -17.106 -3.270 19.481 1.00 86.38 107 THR A CA 1
ATOM 804 C C . THR A 1 107 ? -15.643 -3.679 19.353 1.00 86.38 107 THR A C 1
ATOM 806 O O . THR A 1 107 ? -15.346 -4.866 19.408 1.00 86.38 107 THR A O 1
ATOM 809 N N . GLU A 1 108 ? -14.746 -2.715 19.130 1.00 83.19 108 GLU A N 1
ATOM 810 C CA . GLU A 1 108 ? -13.307 -2.907 18.903 1.00 83.19 108 GLU A CA 1
ATOM 811 C C . GLU A 1 108 ? -12.984 -3.897 17.770 1.00 83.19 108 GLU A C 1
ATOM 813 O O . GLU A 1 108 ? -11.923 -4.515 17.722 1.00 83.19 108 GLU A O 1
ATOM 818 N N . SER A 1 109 ? -13.908 -4.045 16.819 1.00 85.38 109 SER A N 1
ATOM 819 C CA . SER A 1 109 ? -13.798 -5.022 15.739 1.00 85.38 109 SER A CA 1
ATOM 820 C C . SER A 1 109 ? -13.401 -4.359 14.427 1.00 85.38 109 SER A C 1
ATOM 822 O O . SER A 1 109 ? -13.982 -3.339 14.041 1.00 85.38 109 SER A O 1
ATOM 824 N N . LEU A 1 110 ? -12.494 -4.991 13.684 1.00 87.19 110 LEU A N 1
ATOM 825 C CA . LEU A 1 110 ? -12.219 -4.631 12.298 1.00 87.19 110 LEU A CA 1
ATOM 826 C C . LEU A 1 110 ? -13.369 -5.091 11.392 1.00 87.19 110 LEU A C 1
ATOM 828 O O . LEU A 1 110 ? -13.737 -6.264 11.384 1.00 87.19 110 LEU A O 1
ATOM 832 N N . ARG A 1 111 ? -13.894 -4.172 10.581 1.00 88.94 111 ARG A N 1
ATOM 833 C CA . ARG A 1 111 ? -14.813 -4.475 9.481 1.00 88.94 111 ARG A CA 1
ATOM 834 C C . ARG A 1 111 ? -14.111 -4.225 8.159 1.00 88.94 111 ARG A C 1
ATOM 836 O O . ARG A 1 111 ? -13.632 -3.119 7.919 1.00 88.94 111 ARG A O 1
ATOM 843 N N . LEU A 1 112 ? -14.071 -5.242 7.311 1.00 91.31 112 LEU A N 1
ATOM 844 C CA . LEU A 1 112 ? -13.564 -5.142 5.946 1.00 91.31 112 LEU A CA 1
ATOM 845 C C . LEU A 1 112 ? -14.734 -5.061 4.966 1.00 91.31 112 LEU A C 1
ATOM 847 O O . LEU A 1 112 ? -15.801 -5.623 5.219 1.00 91.31 112 LEU A O 1
ATOM 851 N N . SER A 1 113 ? -14.522 -4.383 3.841 1.00 90.56 113 SER A N 1
ATOM 852 C CA . SER A 1 113 ? -15.415 -4.502 2.691 1.00 90.56 113 SER A CA 1
ATOM 853 C C . SER A 1 113 ? -15.484 -5.963 2.243 1.00 90.56 113 SER A C 1
ATOM 855 O O . SER A 1 113 ? -14.467 -6.651 2.181 1.00 90.56 113 SER A O 1
ATOM 857 N N . THR A 1 114 ? -16.681 -6.432 1.900 1.00 89.50 114 THR A N 1
ATOM 858 C CA . THR A 1 114 ? -16.898 -7.776 1.343 1.00 89.50 114 THR A CA 1
ATOM 859 C C . THR A 1 114 ? -16.586 -7.854 -0.152 1.00 89.50 114 THR A C 1
ATOM 861 O O . THR A 1 114 ? -16.621 -8.935 -0.731 1.00 89.50 114 THR A O 1
ATOM 864 N N . GLN A 1 115 ? -16.292 -6.715 -0.784 1.00 87.94 115 GLN A N 1
ATOM 865 C CA . GLN A 1 115 ? -15.960 -6.610 -2.199 1.00 87.94 115 GLN A CA 1
ATOM 866 C C . GLN A 1 115 ? -14.600 -5.944 -2.379 1.00 87.94 115 GLN A C 1
ATOM 868 O O . GLN A 1 115 ? -14.305 -4.922 -1.747 1.00 87.94 115 GLN A O 1
ATOM 873 N N . LEU A 1 116 ? -13.808 -6.514 -3.285 1.00 91.88 116 LEU A N 1
ATOM 874 C CA . LEU A 1 116 ? -12.620 -5.883 -3.838 1.00 91.88 116 LEU A CA 1
ATOM 875 C C . LEU A 1 116 ? -13.062 -4.921 -4.943 1.00 91.88 116 LEU A C 1
ATOM 877 O O . LEU A 1 116 ? -13.774 -5.319 -5.864 1.00 91.88 116 LEU A O 1
ATOM 881 N N . TYR A 1 117 ? -12.655 -3.659 -4.851 1.00 93.31 117 TYR A N 1
ATOM 882 C CA . TYR A 1 117 ? -12.803 -2.737 -5.969 1.00 93.31 117 TYR A CA 1
ATOM 883 C C . TYR A 1 117 ? -11.747 -3.057 -7.018 1.00 93.31 117 TYR A C 1
ATOM 885 O O . TYR A 1 117 ? -10.563 -3.161 -6.690 1.00 93.31 117 TYR A O 1
ATOM 893 N N . VAL A 1 118 ? -12.192 -3.157 -8.264 1.00 93.00 118 VAL A N 1
ATOM 894 C CA . VAL A 1 118 ? -11.358 -3.458 -9.418 1.00 93.00 118 VAL A CA 1
ATOM 895 C C . VAL A 1 118 ? -11.680 -2.454 -10.517 1.00 93.00 118 VAL A C 1
ATOM 897 O O . VAL A 1 118 ? -12.846 -2.209 -10.827 1.00 93.00 118 VAL A O 1
ATOM 900 N N . GLU A 1 119 ? -10.647 -1.852 -11.092 1.00 91.12 119 GLU A N 1
ATOM 901 C CA . GLU A 1 119 ? -10.757 -0.932 -12.219 1.00 91.12 119 GLU A CA 1
ATOM 902 C C . GLU A 1 119 ? -9.714 -1.265 -13.277 1.00 91.12 119 GLU A C 1
ATOM 904 O O . GLU A 1 119 ? -8.547 -1.462 -12.936 1.00 91.12 119 GLU A O 1
ATOM 909 N N . LEU A 1 120 ? -10.151 -1.247 -14.545 1.00 81.25 120 LEU A N 1
ATOM 910 C CA . LEU A 1 120 ? -9.309 -1.495 -15.718 1.00 81.25 120 LEU A CA 1
ATOM 911 C C . LEU A 1 120 ? -8.543 -2.821 -15.579 1.00 81.25 120 LEU A C 1
ATOM 913 O O . LEU A 1 120 ? -7.332 -2.890 -15.779 1.00 81.25 120 LEU A O 1
ATOM 917 N N . GLU A 1 121 ? -9.263 -3.866 -15.158 1.00 65.25 121 GLU A N 1
ATOM 918 C CA . GLU A 1 121 ? -8.797 -5.241 -15.311 1.00 65.25 121 GLU A CA 1
ATOM 919 C C . GLU A 1 121 ? -9.001 -5.647 -16.764 1.00 65.25 121 GLU A C 1
ATOM 921 O O . GLU A 1 121 ? -10.134 -5.749 -17.233 1.00 65.25 121 GLU A O 1
ATOM 926 N N . GLY A 1 122 ? -7.898 -5.834 -17.473 1.00 55.66 122 GLY A N 1
ATOM 927 C CA . GLY A 1 122 ? -7.905 -6.153 -18.888 1.00 55.66 122 GLY A CA 1
ATOM 928 C C . GLY A 1 122 ? -6.787 -5.406 -19.574 1.00 55.66 122 GLY A C 1
ATOM 929 O O . GLY A 1 122 ? -7.038 -4.344 -20.131 1.00 55.66 122 GLY A O 1
ATOM 930 N N . GLU A 1 123 ? -5.575 -5.940 -19.432 1.00 46.34 123 GLU A N 1
ATOM 931 C CA . GLU A 1 123 ? -4.645 -6.303 -20.516 1.00 46.34 123 GLU A CA 1
ATOM 932 C C . GLU A 1 123 ? -3.304 -6.763 -19.913 1.00 46.34 123 GLU A C 1
ATOM 934 O O . GLU A 1 123 ? -2.758 -6.086 -19.011 1.00 46.34 123 GLU A O 1
#

Secondary structure (DSSP, 8-state):
----PPPBPEEEESSS--BSS-B----STTSGGG-B-SSBHHHHHT----S-BSEEEEEEESS--SSTTT-SS---TTEEEEEEEEBSSSSS--EEEEEEEEEETTTTEEEE-SS-EEES---

Radius of gyration: 14.91 Å; chains: 1; bounding box: 36×21×49 Å

Foldseek 3Di:
DDQLADAAWAQKVPVDQAALDWDAWDPDACTGLNNDDCRYHNVVVVDDDRDTDQKIKIKHAAQDDPCSVPDPPTEHNRKMKIKIWGNNNRPPDIKIKIKMWGAPNVVSDIDTDPDIDIDPPDD

Sequence (123 aa):
NASHEVCDAAKPVPNKVPKGVKYQPSSANNKDFNTGDTKTGWACLKFSINQPIYYRYTYVKGTKGLAAKKNKAKPNKDGFEAAAQGDLDGDGTRSTFALTGSVDTKTESLRLSTQLYVELEGE